Protein AF-A0A357Y1S4-F1 (afdb_monomer_lite)

Radius of gyration: 21.28 Å; chains: 1; bounding box: 63×38×31 Å

Structure (mmCIF, N/CA/C/O backbone):
data_AF-A0A357Y1S4-F1
#
_entry.id   AF-A0A357Y1S4-F1
#
loop_
_atom_site.group_PDB
_atom_site.id
_atom_site.type_symbol
_atom_site.label_atom_id
_atom_site.label_alt_id
_atom_site.label_comp_id
_atom_site.label_asym_id
_atom_site.label_entity_id
_atom_site.label_seq_id
_atom_site.pdbx_PDB_ins_code
_atom_site.Cartn_x
_atom_site.Cartn_y
_atom_site.Cartn_z
_atom_site.occupancy
_atom_site.B_iso_or_equiv
_atom_site.auth_seq_id
_atom_site.auth_comp_id
_atom_site.auth_asym_id
_atom_site.auth_atom_id
_atom_site.pdbx_PDB_model_num
ATOM 1 N N . MET A 1 1 ? -52.415 -25.707 -13.279 1.00 50.53 1 MET A N 1
ATOM 2 C CA . MET A 1 1 ? -51.807 -25.992 -11.958 1.00 50.53 1 MET A CA 1
ATOM 3 C C . MET A 1 1 ? -51.221 -27.403 -12.013 1.00 50.53 1 MET A C 1
ATOM 5 O O . MET A 1 1 ? -51.978 -28.355 -11.942 1.00 50.53 1 MET A O 1
ATOM 9 N N . LYS A 1 2 ? -49.961 -27.641 -12.394 1.00 47.88 2 LYS A N 1
ATOM 10 C CA . LYS A 1 2 ? -48.883 -27.965 -11.427 1.00 47.88 2 LYS A CA 1
ATOM 11 C C . LYS A 1 2 ? -47.478 -28.040 -12.080 1.00 47.88 2 LYS A C 1
ATOM 13 O O . LYS A 1 2 ? -46.519 -28.333 -11.385 1.00 47.88 2 LYS A O 1
ATOM 18 N N . LYS A 1 3 ? -47.335 -27.812 -13.398 1.00 47.31 3 LYS A N 1
ATOM 19 C CA . LYS A 1 3 ? -46.072 -28.067 -14.135 1.00 47.31 3 LYS A CA 1
ATOM 20 C C . LYS A 1 3 ? -45.425 -26.842 -14.796 1.00 47.31 3 LYS A C 1
ATOM 22 O O . LYS A 1 3 ? -44.306 -26.949 -15.268 1.00 47.31 3 LYS A O 1
ATOM 27 N N . THR A 1 4 ? -46.081 -25.682 -14.796 1.00 46.16 4 THR A N 1
ATOM 28 C CA . THR A 1 4 ? -45.551 -24.450 -15.417 1.00 46.16 4 THR A CA 1
ATOM 29 C C . THR A 1 4 ? -44.832 -23.519 -14.438 1.00 46.16 4 THR A C 1
ATOM 31 O O . THR A 1 4 ? -44.205 -22.561 -14.868 1.00 46.16 4 THR A O 1
ATOM 34 N N . ILE A 1 5 ? -44.879 -23.803 -13.131 1.00 52.09 5 ILE A N 1
ATOM 35 C CA . ILE A 1 5 ? -44.241 -22.964 -12.099 1.00 52.09 5 ILE A CA 1
ATOM 36 C C . ILE A 1 5 ? -42.770 -23.368 -11.869 1.00 52.09 5 ILE A C 1
ATOM 38 O O . ILE A 1 5 ? -41.965 -22.547 -11.447 1.00 52.09 5 ILE A O 1
ATOM 42 N N . VAL A 1 6 ? -42.375 -24.601 -12.214 1.00 52.16 6 VAL A N 1
ATOM 43 C CA . VAL A 1 6 ? -41.009 -25.103 -11.952 1.00 52.16 6 VAL A CA 1
ATOM 44 C C . VAL A 1 6 ? -39.969 -24.503 -12.911 1.00 52.16 6 VAL A C 1
ATOM 46 O O . VAL A 1 6 ? -38.838 -24.263 -12.506 1.00 52.16 6 VAL A O 1
ATOM 49 N N . SER A 1 7 ? -40.345 -24.172 -14.151 1.00 47.97 7 SER A N 1
ATOM 50 C CA . SER A 1 7 ? -39.405 -23.600 -15.133 1.00 47.97 7 SER A CA 1
ATOM 51 C C . SER A 1 7 ? -39.138 -22.100 -14.955 1.00 47.97 7 SER A C 1
ATOM 53 O O . SER A 1 7 ? -38.163 -21.589 -15.500 1.00 47.97 7 SER A O 1
ATOM 55 N N . ALA A 1 8 ? -39.960 -21.389 -14.175 1.00 47.81 8 ALA A N 1
ATOM 56 C CA . ALA A 1 8 ? -39.721 -19.978 -13.858 1.00 47.81 8 ALA A CA 1
ATOM 57 C C . ALA A 1 8 ? -38.654 -19.795 -12.763 1.00 47.81 8 ALA A C 1
ATOM 59 O O . ALA A 1 8 ? -38.021 -18.746 -12.693 1.00 47.81 8 ALA A O 1
ATOM 60 N N . LEU A 1 9 ? -38.400 -20.827 -11.947 1.00 47.44 9 LEU A N 1
ATOM 61 C CA . LEU A 1 9 ? -37.368 -20.787 -10.907 1.00 47.44 9 LEU A CA 1
ATOM 62 C C . LEU A 1 9 ? -35.967 -21.096 -11.462 1.00 47.44 9 LEU A C 1
ATOM 64 O O . LEU A 1 9 ? -34.970 -20.622 -10.927 1.00 47.44 9 LEU A O 1
ATOM 68 N N . THR A 1 10 ? -35.876 -21.820 -12.582 1.00 52.94 10 THR A N 1
ATOM 69 C CA . THR A 1 10 ? -34.596 -22.101 -13.255 1.00 52.94 10 THR A CA 1
ATOM 70 C C . THR A 1 10 ? -34.047 -20.913 -14.050 1.00 52.94 10 THR A C 1
ATOM 72 O O . THR A 1 10 ? -32.851 -20.872 -14.314 1.00 52.94 10 THR A O 1
ATOM 75 N N . ALA A 1 11 ? -34.870 -19.912 -14.381 1.00 49.31 11 ALA A N 1
ATOM 76 C CA . ALA A 1 11 ? -34.402 -18.681 -15.028 1.00 49.31 11 ALA A CA 1
ATOM 77 C C . ALA A 1 11 ? -33.764 -17.678 -14.043 1.00 49.31 11 ALA A C 1
ATOM 79 O O . A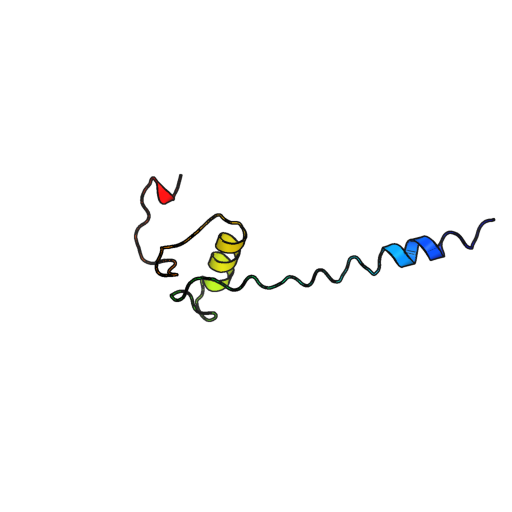LA A 1 11 ? -33.032 -16.789 -14.468 1.00 49.31 11 ALA A O 1
ATOM 80 N N . ALA A 1 12 ? -33.987 -17.837 -12.733 1.00 48.50 12 ALA A N 1
ATOM 81 C CA . ALA A 1 12 ? -33.418 -16.961 -11.707 1.00 48.50 12 ALA A CA 1
ATOM 82 C C . ALA A 1 12 ? -32.013 -17.389 -11.229 1.00 48.50 12 ALA A C 1
ATOM 84 O O . ALA A 1 12 ? -31.375 -16.643 -10.494 1.00 4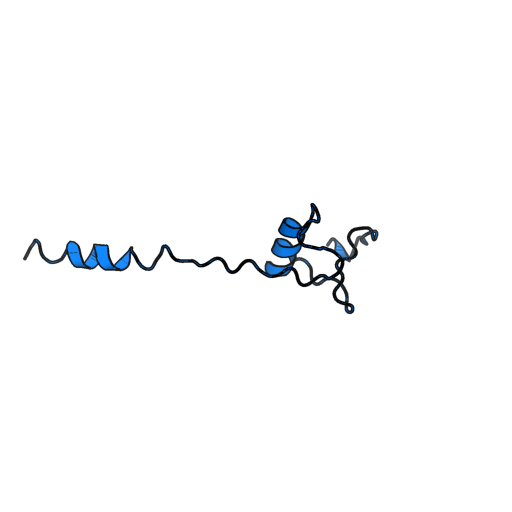8.50 12 ALA A O 1
ATOM 85 N N . LEU A 1 13 ? -31.508 -18.557 -11.654 1.00 51.78 13 LEU A N 1
ATOM 86 C CA . LEU A 1 13 ? -30.208 -19.094 -11.213 1.00 51.78 13 LEU A CA 1
ATOM 87 C C . LEU A 1 13 ? -29.104 -19.028 -12.285 1.00 51.78 13 LEU A C 1
ATOM 89 O O . LEU A 1 13 ? -27.987 -19.464 -12.042 1.00 51.78 13 LEU A O 1
ATOM 93 N N . VAL A 1 14 ? -29.373 -18.474 -13.471 1.00 51.97 14 VAL A N 1
ATOM 94 C CA . VAL A 1 14 ? -28.339 -18.342 -14.522 1.00 51.97 14 VAL A CA 1
ATOM 95 C C . VAL A 1 14 ? -27.695 -16.947 -14.533 1.00 51.97 14 VAL A C 1
ATOM 97 O O . VAL A 1 14 ? -26.607 -16.772 -15.066 1.00 51.97 14 VAL A O 1
ATOM 100 N N . VAL A 1 15 ? -28.286 -15.965 -13.843 1.00 54.16 15 VAL A N 1
ATOM 101 C CA . VAL A 1 15 ? -27.733 -14.597 -13.719 1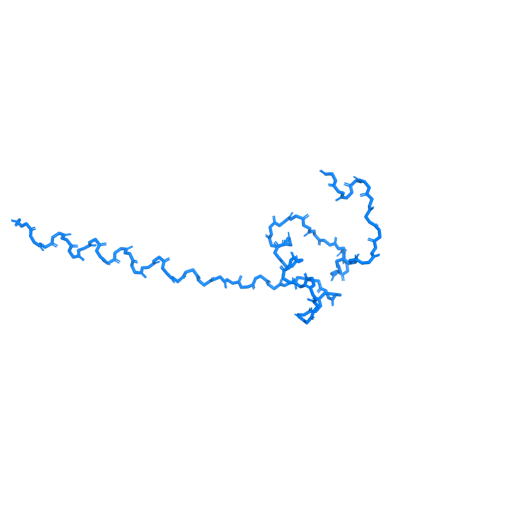.00 54.16 15 VAL A CA 1
ATOM 102 C C . VAL A 1 15 ? -26.846 -14.436 -12.466 1.00 54.16 15 VAL A C 1
ATOM 104 O O . VAL A 1 15 ? -26.409 -13.341 -12.142 1.00 54.16 15 VAL A O 1
ATOM 107 N N . GLY A 1 16 ? -26.543 -15.527 -11.750 1.00 51.25 16 GLY A N 1
ATOM 108 C CA . GLY A 1 16 ? -25.656 -15.514 -10.576 1.00 51.25 16 GLY A CA 1
ATOM 109 C C . GLY A 1 16 ? -24.199 -15.912 -10.848 1.00 51.25 16 GLY A C 1
ATOM 110 O O . GLY A 1 16 ? -23.374 -15.797 -9.950 1.00 51.25 16 GLY A O 1
ATOM 111 N N . ALA A 1 17 ? -23.868 -16.398 -12.051 1.00 53.75 17 ALA A N 1
ATOM 112 C CA . ALA A 1 17 ? -22.570 -17.028 -12.342 1.00 53.75 17 ALA A CA 1
ATOM 113 C C . ALA A 1 17 ? -21.616 -16.178 -13.202 1.00 53.75 17 ALA A C 1
ATOM 115 O O . ALA A 1 17 ? -20.567 -16.660 -13.618 1.00 53.75 17 ALA A O 1
ATOM 116 N N . ALA A 1 18 ? -21.961 -14.917 -13.459 1.00 53.69 18 ALA A N 1
ATOM 117 C CA . ALA A 1 18 ? -21.063 -13.948 -14.077 1.00 53.69 18 ALA A CA 1
ATOM 118 C C . ALA A 1 18 ? -20.769 -12.813 -13.093 1.00 53.69 18 ALA A C 1
ATOM 120 O O . ALA A 1 18 ? -20.912 -11.637 -13.415 1.00 53.69 18 ALA A O 1
ATOM 121 N N . SER A 1 19 ? -20.344 -13.152 -11.875 1.00 58.78 19 SER A N 1
ATOM 122 C CA . SER A 1 19 ? -19.444 -12.265 -11.147 1.00 58.78 19 SER A CA 1
ATOM 123 C C . SER A 1 19 ? -18.148 -12.220 -11.954 1.00 58.78 19 SER A C 1
ATOM 125 O O . SER A 1 19 ? -17.231 -13.012 -11.752 1.00 58.78 19 SER A O 1
ATOM 127 N N . THR A 1 20 ? -18.093 -11.321 -12.938 1.00 57.56 20 THR A N 1
ATOM 128 C CA . THR A 1 20 ? -16.830 -10.872 -13.509 1.00 57.56 20 THR A CA 1
ATOM 129 C C . THR A 1 20 ? -16.069 -10.255 -12.350 1.00 57.56 20 THR A C 1
ATOM 131 O O . THR A 1 20 ? -16.312 -9.105 -11.986 1.00 57.56 20 THR A O 1
ATOM 134 N N . THR A 1 21 ? -15.229 -11.053 -11.692 1.00 59.16 21 THR A N 1
ATOM 135 C CA . THR A 1 21 ? -14.254 -10.519 -10.754 1.00 59.16 21 THR A CA 1
ATOM 136 C C . THR A 1 21 ? -13.392 -9.569 -11.573 1.00 59.16 21 THR A C 1
ATOM 138 O O . THR A 1 21 ? -12.652 -9.979 -12.469 1.00 59.16 21 THR A O 1
ATOM 141 N N . PHE A 1 22 ? -13.610 -8.269 -11.394 1.00 58.31 22 PHE A N 1
ATOM 142 C CA . PHE A 1 22 ? -12.678 -7.289 -11.908 1.00 58.31 22 PHE A CA 1
ATOM 143 C C . PHE A 1 22 ? -11.422 -7.515 -11.082 1.00 58.31 22 PHE A C 1
ATOM 145 O O . PHE A 1 22 ? -11.443 -7.271 -9.878 1.00 58.31 22 PHE A O 1
ATOM 152 N N . ALA A 1 23 ? -10.371 -8.053 -11.703 1.00 60.00 23 ALA A N 1
ATOM 153 C CA . ALA A 1 23 ? -9.058 -8.055 -11.083 1.00 60.00 23 ALA A CA 1
ATOM 154 C C . ALA A 1 23 ? -8.768 -6.601 -10.703 1.00 60.00 23 ALA A C 1
ATOM 156 O O . ALA A 1 23 ? -8.661 -5.744 -11.587 1.00 60.00 23 ALA A O 1
ATOM 157 N N . ALA A 1 24 ? -8.770 -6.303 -9.403 1.00 63.25 24 ALA A N 1
ATOM 158 C CA . ALA A 1 24 ? -8.440 -4.974 -8.937 1.00 63.25 24 ALA A CA 1
ATOM 159 C C . ALA A 1 24 ? -7.016 -4.695 -9.395 1.00 63.25 24 ALA A C 1
ATOM 161 O O . ALA A 1 24 ? -6.082 -5.423 -9.058 1.00 63.25 24 ALA A O 1
ATOM 162 N N . SER A 1 25 ? -6.873 -3.685 -10.248 1.00 77.62 25 SER A N 1
ATOM 163 C CA . SER A 1 25 ? -5.557 -3.268 -10.699 1.00 77.62 25 SER A CA 1
ATOM 164 C C . SER A 1 25 ? -4.789 -2.793 -9.478 1.00 77.62 25 SER A C 1
ATOM 166 O O . SER A 1 25 ? -5.233 -1.865 -8.803 1.00 77.62 25 SER A O 1
ATOM 168 N N . ASN A 1 26 ? -3.641 -3.415 -9.216 1.00 87.75 26 ASN A N 1
ATOM 169 C CA . ASN A 1 26 ? -2.707 -2.940 -8.209 1.00 87.75 26 ASN A CA 1
ATOM 170 C C . ASN A 1 26 ? -2.397 -1.446 -8.457 1.00 87.75 26 ASN A C 1
ATOM 172 O O . ASN A 1 26 ? -1.952 -1.116 -9.563 1.00 87.75 26 ASN A O 1
ATOM 176 N N . PRO A 1 27 ? -2.642 -0.547 -7.485 1.00 92.12 27 PRO A N 1
ATOM 177 C CA . PRO A 1 27 ? -2.390 0.881 -7.656 1.00 92.12 27 PRO A CA 1
ATOM 178 C C . PRO A 1 27 ? -0.908 1.268 -7.496 1.00 92.12 27 PRO A C 1
ATOM 180 O O . PRO A 1 27 ? -0.569 2.429 -7.724 1.00 92.12 27 PRO A O 1
ATOM 183 N N . PHE A 1 28 ? -0.030 0.340 -7.096 1.00 96.38 28 PHE A N 1
ATOM 184 C CA . PHE A 1 28 ? 1.358 0.638 -6.741 1.00 96.38 28 PHE A CA 1
ATOM 185 C C . PHE A 1 28 ? 2.344 0.374 -7.884 1.00 96.38 28 PHE A C 1
ATOM 187 O O . PHE A 1 28 ? 2.391 -0.711 -8.465 1.00 96.38 28 PHE A O 1
ATOM 194 N N . SER A 1 29 ? 3.173 1.373 -8.182 1.00 95.69 29 SER A N 1
ATOM 195 C CA . SER A 1 29 ? 4.147 1.358 -9.282 1.00 95.69 29 SER A CA 1
ATOM 196 C C . SER A 1 29 ? 5.373 0.473 -9.022 1.00 95.69 29 SER A C 1
ATOM 198 O O . SER A 1 29 ? 5.973 -0.049 -9.962 1.00 95.69 29 SER A O 1
ATOM 200 N N . ASP A 1 30 ? 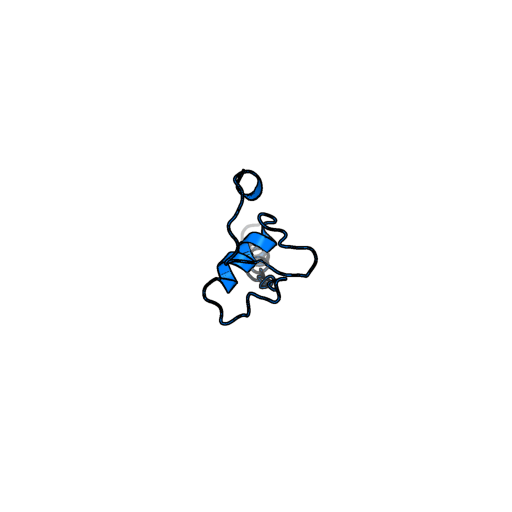5.725 0.272 -7.754 1.00 96.81 30 ASP A N 1
ATOM 201 C CA . ASP A 1 30 ? 6.866 -0.518 -7.284 1.00 96.81 30 ASP A CA 1
ATOM 202 C C . ASP A 1 30 ? 6.542 -2.010 -7.092 1.00 96.81 30 ASP A C 1
ATOM 204 O O . ASP A 1 30 ? 7.423 -2.800 -6.758 1.00 96.81 30 ASP A O 1
ATOM 208 N N . VAL A 1 31 ? 5.301 -2.424 -7.363 1.00 96.31 31 VAL A N 1
ATOM 209 C CA . VAL A 1 31 ? 4.865 -3.824 -7.303 1.00 96.31 31 VAL A CA 1
ATOM 210 C C . VAL A 1 31 ? 4.307 -4.239 -8.675 1.00 96.31 31 VAL A C 1
ATOM 212 O O . VAL A 1 31 ? 3.093 -4.265 -8.881 1.00 96.31 31 VAL A O 1
ATOM 215 N N . PRO A 1 32 ? 5.168 -4.555 -9.660 1.00 95.06 32 PRO A N 1
ATOM 216 C CA . PRO A 1 32 ? 4.729 -4.953 -11.000 1.00 95.06 32 PRO A CA 1
ATOM 217 C C . PRO A 1 32 ? 4.069 -6.343 -11.007 1.00 95.06 32 PRO A C 1
ATOM 219 O O . PRO A 1 32 ? 4.310 -7.149 -10.116 1.00 95.06 32 PRO A O 1
ATOM 222 N N . GLN A 1 33 ? 3.299 -6.676 -12.052 1.00 92.06 33 GLN A N 1
ATOM 223 C CA . GLN A 1 33 ? 2.540 -7.942 -12.163 1.00 92.06 33 GLN A CA 1
ATOM 224 C C . GLN A 1 33 ? 3.384 -9.224 -12.015 1.00 92.06 33 GLN A C 1
ATOM 226 O O . GLN A 1 33 ? 2.876 -10.258 -11.599 1.00 92.06 33 GLN A O 1
ATOM 231 N N . GLY A 1 34 ? 4.680 -9.173 -12.340 1.00 94.06 34 GLY A N 1
ATOM 232 C CA . GLY A 1 34 ? 5.603 -10.300 -12.147 1.00 94.06 34 GLY A CA 1
ATOM 233 C C . GLY A 1 34 ? 6.187 -10.415 -10.734 1.00 94.06 34 GLY A C 1
ATOM 234 O O . GLY A 1 34 ? 6.961 -11.332 -10.471 1.00 94.06 34 GLY A O 1
ATOM 235 N N . HIS A 1 35 ? 5.879 -9.475 -9.841 1.00 96.12 35 HIS A N 1
ATOM 236 C CA . HIS A 1 35 ? 6.382 -9.474 -8.476 1.00 96.12 35 HIS A CA 1
ATOM 237 C C . HIS A 1 35 ? 5.633 -10.510 -7.635 1.00 96.12 35 HIS A C 1
ATOM 239 O O . HIS A 1 35 ? 4.409 -10.593 -7.683 1.00 96.12 35 HIS A O 1
ATOM 245 N N . TRP A 1 36 ? 6.355 -11.272 -6.813 1.00 96.25 36 TRP A N 1
ATOM 246 C CA . TRP A 1 36 ? 5.778 -12.357 -6.006 1.00 96.25 36 TRP A CA 1
ATOM 247 C C . TRP A 1 36 ? 4.654 -11.886 -5.066 1.00 96.25 36 TRP A C 1
ATOM 249 O O . TRP A 1 36 ? 3.755 -12.655 -4.744 1.00 96.25 36 TRP A O 1
ATOM 259 N N . ALA A 1 37 ? 4.707 -10.623 -4.632 1.00 96.12 37 ALA A N 1
ATOM 260 C CA . ALA A 1 37 ? 3.720 -10.029 -3.733 1.00 96.12 37 ALA A CA 1
ATOM 261 C C . ALA A 1 37 ? 2.524 -9.391 -4.458 1.00 96.12 37 ALA A C 1
ATOM 263 O O . ALA A 1 37 ? 1.637 -8.878 -3.784 1.00 96.12 37 ALA A O 1
ATOM 264 N N . TYR A 1 38 ? 2.499 -9.384 -5.797 1.00 95.81 38 TYR A N 1
ATOM 265 C CA . TYR A 1 38 ? 1.518 -8.627 -6.579 1.00 95.81 38 TYR A CA 1
ATOM 266 C C . TYR A 1 38 ? 0.077 -8.925 -6.166 1.00 95.81 38 TYR A C 1
ATOM 268 O O . TYR A 1 38 ? -0.642 -8.006 -5.784 1.00 95.81 38 TYR A O 1
ATOM 276 N N . ASP A 1 39 ? -0.316 -10.200 -6.173 1.00 94.44 39 ASP A N 1
ATOM 277 C CA . ASP A 1 39 ? -1.694 -10.601 -5.875 1.00 94.44 39 ASP A CA 1
ATOM 278 C C . ASP A 1 39 ? -2.090 -10.256 -4.433 1.00 94.44 39 ASP A C 1
ATOM 280 O O . ASP A 1 39 ? -3.187 -9.759 -4.183 1.00 94.44 39 ASP A O 1
ATOM 284 N N . ALA A 1 40 ? -1.181 -10.469 -3.477 1.00 95.75 40 ALA A N 1
ATOM 285 C CA . ALA A 1 40 ? -1.431 -10.183 -2.067 1.00 95.75 40 ALA A CA 1
ATOM 286 C C . ALA A 1 40 ? -1.590 -8.678 -1.813 1.00 95.75 40 ALA A C 1
ATOM 288 O O . ALA A 1 40 ? -2.524 -8.254 -1.137 1.00 95.75 40 ALA A O 1
ATOM 289 N N . VAL A 1 41 ? -0.693 -7.868 -2.374 1.00 95.50 41 VAL A N 1
ATOM 290 C CA . VAL A 1 41 ? -0.725 -6.409 -2.234 1.00 95.50 41 VAL A CA 1
ATOM 291 C C . VAL A 1 41 ? -1.957 -5.831 -2.935 1.00 95.50 41 VAL A C 1
ATOM 293 O O . VAL A 1 41 ? -2.652 -5.002 -2.355 1.00 95.50 41 VAL A O 1
ATOM 296 N N . ALA A 1 42 ? -2.277 -6.299 -4.144 1.00 94.25 42 ALA A N 1
ATOM 297 C CA . ALA A 1 42 ? -3.469 -5.865 -4.868 1.00 94.25 42 ALA A CA 1
ATOM 298 C C . ALA A 1 42 ? -4.753 -6.156 -4.076 1.00 94.25 42 ALA A C 1
ATOM 300 O O . ALA A 1 42 ? -5.609 -5.280 -3.958 1.00 94.25 42 ALA A O 1
ATOM 301 N N . GLN A 1 43 ? -4.858 -7.351 -3.486 1.00 94.50 43 GLN A N 1
ATOM 302 C CA . GLN A 1 43 ? -6.001 -7.733 -2.660 1.00 94.50 43 GLN A CA 1
ATOM 303 C C . GLN A 1 43 ? -6.117 -6.860 -1.404 1.00 94.50 43 GLN A C 1
ATOM 305 O O . GLN A 1 43 ? -7.187 -6.331 -1.125 1.00 94.50 43 GLN A O 1
ATOM 310 N N . LEU A 1 44 ? -5.019 -6.645 -0.672 1.00 94.69 44 LEU A N 1
ATOM 311 C CA . LEU A 1 44 ? -5.032 -5.802 0.530 1.00 94.69 44 LEU A CA 1
ATOM 312 C C . LEU A 1 44 ? -5.406 -4.346 0.218 1.00 94.69 44 LEU A C 1
ATOM 314 O O . LEU A 1 44 ? -6.102 -3.713 1.010 1.00 94.69 44 LEU A O 1
ATOM 318 N N . ALA A 1 45 ? -4.962 -3.819 -0.927 1.00 94.31 45 ALA A N 1
ATOM 319 C CA . ALA A 1 45 ? -5.342 -2.483 -1.378 1.00 94.31 45 ALA A CA 1
ATOM 320 C C . ALA A 1 45 ? -6.830 -2.420 -1.746 1.00 94.31 45 ALA A C 1
ATOM 322 O O . ALA A 1 45 ? -7.525 -1.475 -1.382 1.00 94.31 45 ALA A O 1
ATOM 323 N N . GLN A 1 46 ? -7.340 -3.450 -2.427 1.00 92.56 46 GLN A N 1
ATOM 324 C CA . GLN A 1 46 ? -8.760 -3.566 -2.754 1.00 92.56 46 GLN A CA 1
ATOM 325 C C . GLN A 1 46 ? -9.639 -3.641 -1.500 1.00 92.56 46 GLN A C 1
ATOM 327 O O . GLN A 1 46 ? -10.713 -3.041 -1.467 1.00 92.56 46 GLN A O 1
ATOM 332 N N . ASP A 1 47 ? -9.171 -4.348 -0.474 1.00 93.94 47 ASP A N 1
ATOM 333 C CA . ASP A 1 47 ? -9.863 -4.496 0.805 1.00 93.94 47 ASP A CA 1
ATOM 334 C C . ASP A 1 47 ? -9.737 -3.245 1.696 1.00 93.94 47 ASP A C 1
ATOM 336 O O . ASP A 1 47 ? -10.336 -3.191 2.771 1.00 93.94 47 ASP A O 1
ATOM 340 N N . GLY A 1 48 ? -8.974 -2.231 1.264 1.00 92.88 48 GLY A N 1
ATOM 341 C CA . GLY A 1 48 ? -8.744 -0.995 2.016 1.00 92.88 48 GLY A CA 1
ATOM 342 C C . GLY A 1 48 ? -7.882 -1.188 3.265 1.00 92.88 48 GLY A C 1
ATOM 343 O O . GLY A 1 48 ? -7.954 -0.387 4.191 1.00 92.88 48 GLY A O 1
ATOM 344 N N . VAL A 1 49 ? -7.095 -2.267 3.320 1.00 94.75 49 VAL A N 1
ATOM 345 C CA . VAL A 1 49 ? -6.162 -2.544 4.424 1.00 94.75 49 VAL A CA 1
ATOM 346 C C . VAL A 1 49 ? -4.874 -1.737 4.261 1.00 94.75 49 VAL A C 1
ATOM 348 O O . VAL A 1 49 ? -4.230 -1.393 5.249 1.00 94.75 49 VAL A O 1
ATOM 351 N N . ILE A 1 50 ? -4.491 -1.434 3.017 1.00 93.94 50 ILE A N 1
ATOM 352 C CA . ILE A 1 50 ? -3.303 -0.642 2.697 1.00 93.94 50 ILE A CA 1
ATOM 353 C C . ILE A 1 50 ? -3.640 0.463 1.694 1.00 93.94 50 ILE A C 1
ATOM 355 O O . ILE A 1 50 ? -4.238 0.207 0.652 1.00 93.94 50 ILE A O 1
ATOM 359 N N . ASP A 1 51 ? -3.181 1.678 1.985 1.00 93.12 51 ASP A N 1
ATOM 360 C CA . ASP A 1 51 ? -3.321 2.834 1.086 1.00 93.12 51 ASP A CA 1
ATOM 361 C C . ASP A 1 51 ? -2.027 3.133 0.306 1.00 93.12 51 ASP A C 1
ATOM 363 O O . ASP A 1 51 ? -2.047 3.811 -0.722 1.00 93.12 51 ASP A O 1
ATOM 367 N N . GLY A 1 52 ? -0.889 2.618 0.787 1.00 93.25 52 GLY A N 1
ATOM 368 C CA . GLY A 1 52 ? 0.445 2.962 0.294 1.00 93.25 52 GLY A CA 1
ATOM 369 C C . GLY A 1 52 ? 0.831 4.406 0.614 1.00 93.25 52 GLY A C 1
ATOM 370 O O . GLY A 1 52 ? 0.438 4.964 1.639 1.00 93.25 52 GLY A O 1
ATOM 371 N N . TYR A 1 53 ? 1.641 5.007 -0.253 1.00 94.31 53 TYR A N 1
ATOM 372 C CA . TYR A 1 53 ? 2.180 6.354 -0.070 1.00 94.31 53 TYR A CA 1
ATOM 373 C C . TYR A 1 53 ? 1.696 7.313 -1.165 1.00 94.31 53 TYR A C 1
ATOM 375 O O . TYR A 1 53 ? 1.218 6.907 -2.225 1.00 94.31 53 TYR A O 1
ATOM 383 N N . GLY A 1 54 ? 1.839 8.619 -0.914 1.00 93.25 54 GLY A N 1
ATOM 384 C CA . GLY A 1 54 ? 1.350 9.686 -1.802 1.00 93.25 54 GLY A CA 1
ATOM 385 C C . GLY A 1 54 ? 2.005 9.752 -3.189 1.00 93.25 54 GLY A C 1
ATOM 386 O O . GLY A 1 54 ? 1.590 10.562 -4.012 1.00 93.25 54 GLY A O 1
ATOM 387 N N . ASP A 1 55 ? 3.010 8.919 -3.448 1.00 95.25 55 ASP A N 1
ATOM 388 C CA . ASP A 1 55 ? 3.714 8.758 -4.722 1.00 95.25 55 ASP A CA 1
ATOM 389 C C . ASP A 1 55 ? 3.316 7.474 -5.479 1.00 95.25 55 ASP A C 1
ATOM 391 O O . ASP A 1 55 ? 4.001 7.077 -6.420 1.00 95.25 55 ASP A O 1
ATOM 395 N N . ASN A 1 56 ? 2.208 6.828 -5.090 1.00 93.94 56 ASN A N 1
ATOM 396 C CA . ASN A 1 56 ? 1.724 5.572 -5.673 1.00 93.94 56 ASN A CA 1
ATOM 397 C C . ASN A 1 56 ? 2.710 4.405 -5.506 1.00 93.94 56 ASN A C 1
ATOM 399 O O . ASN A 1 56 ? 2.893 3.597 -6.421 1.00 93.94 56 ASN A O 1
ATOM 403 N N . THR A 1 57 ? 3.341 4.306 -4.336 1.00 96.81 57 THR A N 1
ATOM 404 C CA . THR A 1 57 ? 4.212 3.181 -3.965 1.00 96.81 57 THR A CA 1
ATOM 405 C C . THR A 1 57 ? 3.665 2.409 -2.766 1.00 96.81 57 THR A C 1
ATOM 407 O O . THR A 1 57 ? 2.935 2.960 -1.939 1.00 96.81 57 THR A O 1
ATOM 410 N N . PHE A 1 58 ? 4.015 1.125 -2.672 1.00 96.31 58 PHE A N 1
ATOM 411 C CA . PHE A 1 58 ? 3.756 0.265 -1.515 1.00 96.31 58 PHE A CA 1
ATOM 412 C C . PHE A 1 58 ? 4.927 0.272 -0.518 1.00 96.31 58 PHE A C 1
ATOM 414 O O . PHE A 1 58 ? 4.712 0.152 0.685 1.00 96.31 58 PHE A O 1
ATOM 421 N N . GLN A 1 59 ? 6.162 0.438 -1.003 1.00 96.44 59 GLN A N 1
ATOM 422 C CA . GLN A 1 59 ? 7.414 0.410 -0.236 1.00 96.44 59 GLN A CA 1
ATOM 423 C C . GLN A 1 59 ? 7.597 -0.876 0.585 1.00 96.44 59 GLN A C 1
ATOM 425 O O . GLN A 1 59 ? 7.899 -0.825 1.776 1.00 96.44 59 GLN A O 1
ATOM 430 N N . GLY A 1 60 ? 7.447 -2.041 -0.054 1.00 94.50 60 GLY A N 1
ATOM 431 C CA . GLY A 1 60 ? 7.481 -3.346 0.626 1.00 94.50 60 GLY A CA 1
ATOM 432 C C . GLY A 1 60 ? 8.779 -3.672 1.384 1.00 94.50 60 GLY A C 1
ATOM 433 O O . GLY A 1 60 ? 8.748 -4.458 2.327 1.00 94.50 60 GLY A O 1
ATOM 434 N N . ASP A 1 61 ? 9.898 -3.041 1.020 1.00 95.31 61 ASP A N 1
ATOM 435 C CA . ASP A 1 61 ? 11.192 -3.201 1.701 1.00 95.31 61 ASP A CA 1
ATOM 436 C C . ASP A 1 61 ? 11.398 -2.215 2.868 1.00 95.31 61 ASP A C 1
ATOM 438 O O . ASP A 1 61 ? 12.366 -2.329 3.627 1.00 95.31 61 ASP A O 1
ATOM 442 N N . LYS A 1 62 ? 10.510 -1.226 3.035 1.00 95.44 62 LYS A N 1
ATOM 443 C CA . LYS A 1 62 ? 10.577 -0.270 4.145 1.00 95.44 62 LYS A CA 1
ATOM 444 C C . LYS A 1 62 ? 10.109 -0.945 5.431 1.00 95.44 62 LYS A C 1
ATOM 446 O O . LYS A 1 62 ? 9.061 -1.583 5.485 1.00 95.44 62 LYS A O 1
ATOM 451 N N . ASN A 1 63 ? 10.850 -0.732 6.517 1.00 96.19 63 ASN A N 1
ATOM 452 C CA . ASN A 1 63 ? 10.391 -1.135 7.841 1.00 96.19 63 ASN A CA 1
ATOM 453 C C . ASN A 1 63 ? 9.082 -0.423 8.208 1.00 96.19 63 ASN A C 1
ATOM 455 O O . ASN A 1 63 ? 9.019 0.809 8.222 1.00 96.19 63 ASN A O 1
ATOM 459 N N . ILE A 1 64 ? 8.076 -1.212 8.583 1.00 93.94 64 ILE A N 1
ATOM 460 C CA . ILE A 1 64 ? 6.834 -0.691 9.147 1.00 93.94 64 ILE A CA 1
ATOM 461 C C . ILE A 1 64 ? 7.036 -0.271 10.604 1.00 93.94 64 ILE A C 1
ATOM 463 O O . ILE A 1 64 ? 7.770 -0.897 11.378 1.00 93.94 64 ILE A O 1
ATOM 467 N N . THR A 1 65 ? 6.364 0.799 10.996 1.00 96.12 65 THR A N 1
ATOM 468 C CA . THR A 1 65 ? 6.260 1.236 12.383 1.00 96.12 65 THR A CA 1
ATOM 469 C C . THR A 1 65 ? 5.202 0.419 13.119 1.00 96.12 65 THR A C 1
ATOM 471 O O . THR A 1 65 ? 4.299 -0.170 12.532 1.00 96.12 65 THR A O 1
ATOM 474 N N . ARG A 1 66 ? 5.259 0.434 14.454 1.00 96.06 66 ARG A N 1
ATOM 475 C CA . ARG A 1 66 ? 4.200 -0.165 15.282 1.00 96.06 66 ARG A CA 1
ATOM 476 C C . ARG A 1 66 ? 2.834 0.503 15.089 1.00 96.06 66 ARG A C 1
ATOM 478 O O . ARG A 1 66 ? 1.837 -0.123 15.412 1.00 96.06 66 ARG A O 1
ATOM 485 N N . TYR A 1 67 ? 2.807 1.759 14.639 1.00 95.38 67 TYR A N 1
ATOM 486 C CA . TYR A 1 67 ? 1.572 2.499 14.384 1.00 95.38 67 TYR A CA 1
ATOM 487 C C . TYR A 1 67 ? 0.923 2.071 13.064 1.00 95.38 67 TYR A C 1
ATOM 489 O O . TYR A 1 67 ? -0.276 1.863 13.032 1.00 95.38 67 TYR A O 1
ATOM 497 N N . GLU A 1 68 ? 1.716 1.866 12.009 1.00 91.75 68 GLU A N 1
ATOM 498 C CA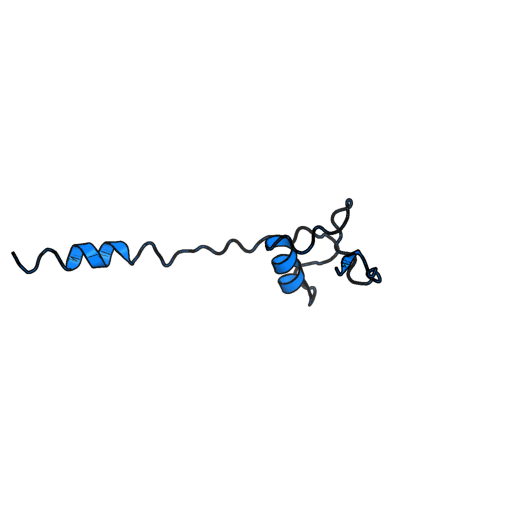 . GLU A 1 68 ? 1.231 1.381 10.702 1.00 91.75 68 GLU A CA 1
ATOM 499 C C . GLU A 1 68 ? 0.682 -0.061 10.759 1.00 91.75 68 GLU A C 1
ATOM 501 O O . GLU A 1 68 ? -0.038 -0.475 9.860 1.00 91.75 68 GLU A O 1
ATOM 506 N N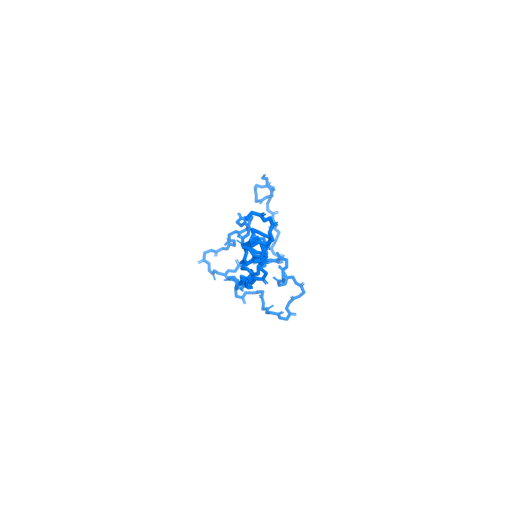 . MET A 1 69 ? 1.027 -0.834 11.794 1.00 92.75 69 MET A N 1
ATOM 507 C CA . MET A 1 69 ? 0.553 -2.212 11.991 1.00 92.75 69 MET A CA 1
ATOM 508 C C . MET A 1 69 ? -0.755 -2.314 12.803 1.00 92.75 69 MET A C 1
ATOM 510 O O . MET A 1 69 ? -1.397 -3.362 12.766 1.00 92.75 69 MET A O 1
ATOM 514 N N . ALA A 1 70 ? -1.089 -1.299 13.604 1.00 89.12 70 ALA A N 1
ATOM 515 C CA . ALA A 1 70 ? -2.152 -1.368 14.614 1.00 89.12 70 ALA A CA 1
ATOM 516 C C . ALA A 1 70 ? -3.544 -1.118 14.024 1.00 89.12 70 ALA A C 1
ATOM 518 O O . ALA A 1 70 ? -4.473 -1.849 14.438 1.00 89.12 70 ALA A O 1
#

Sequence (70 aa):
MKKTIVSALTAALVVGAASTTFAASNPFSDVPQGHWAYDAVAQLAQDGVIDGYGDNTFQGDKNITRYEMA

Foldseek 3Di:
DPPPVVVVVVVVPPVPPPPVVPQQQQQAPVQDPPHPCRSVNSVCVVVVLDDDDPVRHNPPVDDDDPVNVD

Secondary structure (DSSP, 8-state):
--SSSHHHHGGGSSTTS------PPP--TTS-TTSTTHHHHHHHHHTTS----TTS---TTSPPPTTTT-

pLDDT: mean 79.9, std 20.02, range [46.16, 96.81]